Protein AF-K9YIE8-F1 (afdb_monomer_lite)

Sequence (157 aa):
MSSEPLNNILPENENSLNNYLQLIYIGLLSLNIETKLSVLPQNQTDLNFVITSVIKIVKKNDELIHRAVSLWEQIENSDDKNNYYGIVRDYLDNFNKITADSDKFTVNLGQKDIFTVALKILTDLLFYSSISGERLLRDKLELLFKENITPVEDDEI

Structure (mmCIF, N/CA/C/O backbone):
data_AF-K9YIE8-F1
#
_entry.id   AF-K9YIE8-F1
#
loop_
_atom_site.group_PDB
_atom_site.id
_atom_site.type_symbol
_atom_site.label_atom_id
_atom_site.label_alt_id
_atom_site.label_comp_id
_atom_site.label_asym_id
_atom_site.label_entity_id
_atom_site.label_seq_id
_atom_site.pdbx_PDB_ins_code
_atom_site.Cartn_x
_atom_site.Cartn_y
_atom_site.Cartn_z
_atom_site.occupancy
_atom_site.B_iso_or_equiv
_atom_site.auth_seq_id
_atom_site.auth_comp_id
_atom_site.auth_asym_id
_atom_site.auth_atom_id
_atom_site.pdbx_PDB_model_num
ATOM 1 N N . MET A 1 1 ? -0.597 31.353 -9.132 1.00 35.97 1 MET A N 1
ATOM 2 C CA . MET A 1 1 ? -1.097 30.071 -9.668 1.00 35.97 1 MET A CA 1
ATOM 3 C C . MET A 1 1 ? -1.576 29.275 -8.477 1.00 35.97 1 MET A C 1
ATOM 5 O O . MET A 1 1 ? -0.794 29.070 -7.559 1.00 35.97 1 MET A O 1
ATOM 9 N N . SER A 1 2 ? -2.878 29.007 -8.425 1.00 34.53 2 SER A N 1
ATOM 10 C CA . SER A 1 2 ? -3.533 28.354 -7.292 1.00 34.53 2 SER A CA 1
ATOM 11 C C . SER A 1 2 ? -3.159 26.875 -7.298 1.00 34.53 2 SER A C 1
ATOM 13 O O . SER A 1 2 ? -3.471 26.170 -8.251 1.00 34.53 2 SER A O 1
ATOM 15 N N . SER A 1 3 ? -2.426 26.428 -6.285 1.00 41.88 3 SER A N 1
ATOM 16 C CA . SER A 1 3 ? -2.193 25.014 -6.007 1.00 41.88 3 SER A CA 1
ATOM 17 C C . SER A 1 3 ? -3.421 24.468 -5.282 1.00 41.88 3 SER A C 1
ATOM 19 O O . SER A 1 3 ? -3.511 24.553 -4.056 1.00 41.88 3 SER A O 1
ATOM 21 N N . GLU A 1 4 ? -4.391 23.973 -6.045 1.00 35.06 4 GLU A N 1
ATOM 22 C CA . GLU A 1 4 ? -5.461 23.142 -5.496 1.00 35.06 4 GLU A CA 1
ATOM 23 C C . GLU A 1 4 ? -4.859 21.823 -4.980 1.00 35.06 4 GLU A C 1
ATOM 25 O O . GLU A 1 4 ? -3.995 21.241 -5.646 1.00 35.06 4 GLU A O 1
ATOM 30 N N . PRO A 1 5 ? -5.264 21.334 -3.796 1.00 40.09 5 PRO A N 1
ATOM 31 C CA . PRO A 1 5 ? -4.883 20.002 -3.358 1.00 40.09 5 PRO A CA 1
ATOM 32 C C . PRO A 1 5 ? -5.524 18.966 -4.289 1.00 40.09 5 PRO A C 1
ATOM 34 O O . PRO A 1 5 ? -6.690 19.095 -4.656 1.00 40.09 5 PRO A O 1
ATOM 37 N N . LEU A 1 6 ? -4.751 17.938 -4.650 1.00 39.22 6 LEU A N 1
ATOM 38 C CA . LEU A 1 6 ? -5.112 16.753 -5.446 1.00 39.22 6 LEU A CA 1
ATOM 39 C C . LEU A 1 6 ? -6.222 15.895 -4.790 1.00 39.22 6 LEU A C 1
ATOM 41 O O . LEU A 1 6 ? -6.052 14.697 -4.579 1.00 39.22 6 LEU A O 1
ATOM 45 N N . ASN A 1 7 ? -7.360 16.494 -4.442 1.00 42.88 7 ASN A N 1
ATOM 46 C CA . ASN A 1 7 ? -8.460 15.826 -3.750 1.00 42.88 7 ASN A CA 1
ATOM 47 C C . ASN A 1 7 ? -9.475 15.157 -4.686 1.00 42.88 7 ASN A C 1
ATOM 49 O O . ASN A 1 7 ? -10.272 14.364 -4.207 1.00 42.88 7 ASN A O 1
ATOM 53 N N . ASN A 1 8 ? -9.424 15.383 -6.002 1.00 43.88 8 ASN A N 1
ATOM 54 C CA . ASN A 1 8 ? -10.470 14.909 -6.918 1.00 43.88 8 ASN A CA 1
ATOM 55 C C . ASN A 1 8 ? -9.937 14.015 -8.041 1.00 43.88 8 ASN A C 1
ATOM 57 O O . ASN A 1 8 ? -9.981 14.382 -9.211 1.00 43.88 8 ASN A O 1
ATOM 61 N N . ILE A 1 9 ? -9.453 12.817 -7.707 1.00 45.78 9 ILE A N 1
ATOM 62 C CA . ILE A 1 9 ? -9.202 11.787 -8.730 1.00 45.78 9 ILE A CA 1
ATOM 63 C C . ILE A 1 9 ? -9.742 10.429 -8.284 1.00 45.78 9 ILE A C 1
ATOM 65 O O . ILE A 1 9 ? -9.029 9.448 -8.402 1.00 45.78 9 ILE A O 1
ATOM 69 N N . LEU A 1 10 ? -10.958 10.322 -7.756 1.00 42.22 10 LEU A N 1
ATOM 70 C CA . LEU A 1 10 ? -11.701 9.052 -7.668 1.00 42.22 10 LEU A CA 1
ATOM 71 C C . LEU A 1 10 ? -13.205 9.387 -7.794 1.00 42.22 10 LEU A C 1
ATOM 73 O O . LEU A 1 10 ? -13.692 10.145 -6.957 1.00 42.22 10 LEU A O 1
ATOM 77 N N . PRO A 1 11 ? -13.918 8.911 -8.835 1.00 37.22 11 PRO A N 1
ATOM 78 C CA . PRO A 1 11 ? -15.378 8.961 -8.930 1.00 37.22 11 PRO A CA 1
ATOM 79 C C . PRO A 1 11 ? -16.092 8.471 -7.659 1.00 37.22 11 PRO A C 1
ATOM 81 O O . PRO A 1 11 ? -15.592 7.609 -6.937 1.00 37.22 11 PRO A O 1
ATOM 84 N N . GLU A 1 12 ? -17.282 9.013 -7.402 1.00 43.19 12 GLU A N 1
ATOM 85 C CA . GLU A 1 12 ? -18.057 8.922 -6.146 1.00 43.19 12 GLU A CA 1
ATOM 86 C C . GLU A 1 12 ? -18.468 7.497 -5.713 1.00 43.19 12 GLU A C 1
ATOM 88 O O . GLU A 1 12 ? -18.866 7.268 -4.578 1.00 43.19 12 GLU A O 1
ATOM 93 N N . ASN A 1 13 ? -18.297 6.506 -6.581 1.00 43.97 13 ASN A N 1
ATOM 94 C CA . ASN A 1 13 ? -18.578 5.082 -6.383 1.00 43.97 13 ASN A CA 1
ATOM 95 C C . ASN A 1 13 ? -17.301 4.216 -6.237 1.00 43.97 13 ASN A C 1
ATOM 97 O O . ASN A 1 13 ? -17.379 2.995 -6.083 1.00 43.97 13 ASN A O 1
ATOM 101 N N . GLU A 1 14 ? -16.123 4.851 -6.234 1.00 53.06 14 GLU A N 1
ATOM 102 C CA . GLU A 1 14 ? -14.793 4.247 -6.046 1.00 53.06 14 GLU A CA 1
ATOM 103 C C . GLU A 1 14 ? -14.187 4.560 -4.655 1.00 53.06 14 GLU A C 1
ATOM 105 O O . GLU A 1 14 ? -13.226 3.909 -4.231 1.00 53.06 14 GLU A O 1
ATOM 110 N N . ASN A 1 15 ? -14.791 5.505 -3.920 1.00 62.09 15 ASN A N 1
ATOM 111 C CA . ASN A 1 15 ? -14.422 5.978 -2.577 1.00 62.09 15 ASN A CA 1
ATOM 112 C C . ASN A 1 15 ? -15.059 5.146 -1.447 1.00 62.09 15 ASN A C 1
ATOM 114 O O . ASN A 1 15 ? -15.519 5.689 -0.450 1.00 62.09 15 ASN A O 1
ATOM 118 N N . SER A 1 16 ? -15.093 3.816 -1.561 1.00 82.88 16 SER A N 1
ATOM 119 C CA . SER A 1 16 ? -15.447 3.004 -0.389 1.00 82.88 16 SER A CA 1
ATOM 120 C C . SER A 1 16 ? -14.202 2.713 0.442 1.00 82.88 16 SER A C 1
ATOM 122 O O . SER A 1 16 ? -13.136 2.381 -0.090 1.00 82.88 16 SER A O 1
ATOM 124 N N . LEU A 1 17 ? -14.339 2.779 1.769 1.00 87.75 17 LEU A N 1
ATOM 125 C CA . LEU A 1 17 ? -13.279 2.378 2.696 1.00 87.75 17 LEU A CA 1
ATOM 126 C C . LEU A 1 17 ? -12.736 0.981 2.363 1.00 87.75 17 LEU A C 1
ATOM 128 O O . LEU A 1 17 ? -11.530 0.755 2.404 1.00 87.75 17 LEU A O 1
ATOM 132 N N . ASN A 1 18 ? -13.636 0.060 2.006 1.00 87.12 18 ASN A N 1
ATOM 133 C CA . ASN A 1 18 ? -13.295 -1.310 1.644 1.00 87.12 18 ASN A CA 1
ATOM 134 C C . ASN A 1 18 ? -12.387 -1.351 0.407 1.00 87.12 18 ASN A C 1
ATOM 136 O O . ASN A 1 18 ? -11.304 -1.927 0.470 1.00 87.12 18 ASN A O 1
ATOM 140 N N . ASN A 1 19 ? -12.778 -0.681 -0.681 1.00 88.12 19 ASN A N 1
ATOM 141 C CA . ASN A 1 19 ? -11.979 -0.635 -1.905 1.00 88.12 19 ASN A CA 1
ATOM 142 C C . ASN A 1 19 ? -10.579 -0.068 -1.632 1.00 88.12 19 ASN A C 1
ATOM 144 O O . ASN A 1 19 ? -9.574 -0.630 -2.065 1.00 88.12 19 ASN A O 1
ATOM 148 N N . TYR A 1 20 ? -10.497 1.006 -0.842 1.00 90.38 20 TYR A N 1
ATOM 149 C CA . TYR A 1 20 ? -9.215 1.629 -0.544 1.00 90.38 20 TYR A CA 1
ATOM 150 C C . TYR A 1 20 ? -8.303 0.763 0.337 1.00 90.38 20 TYR A C 1
ATOM 152 O O . TYR A 1 20 ? -7.107 0.651 0.064 1.00 90.38 20 TYR A O 1
ATOM 160 N N . LEU A 1 21 ? -8.855 0.106 1.360 1.00 91.19 21 LEU A N 1
ATOM 161 C CA . LEU A 1 21 ? -8.097 -0.825 2.196 1.00 91.19 21 LEU A CA 1
ATOM 162 C C . LEU A 1 21 ? -7.610 -2.038 1.400 1.00 91.19 21 LEU A C 1
ATOM 164 O O . LEU A 1 21 ? -6.453 -2.427 1.547 1.00 91.19 21 LEU A O 1
ATOM 168 N N . GLN A 1 22 ? -8.448 -2.594 0.522 1.00 91.00 22 GLN A N 1
ATOM 169 C CA . GLN A 1 22 ? -8.039 -3.688 -0.358 1.00 91.00 22 GLN A CA 1
ATOM 170 C C . GLN A 1 22 ? -6.883 -3.269 -1.266 1.00 91.00 22 GLN A C 1
ATOM 172 O O . GLN A 1 22 ? -5.895 -3.989 -1.343 1.00 91.00 22 GLN A O 1
ATOM 177 N N . LEU A 1 23 ? -6.940 -2.082 -1.877 1.00 92.69 23 LEU A N 1
ATOM 178 C CA . LEU A 1 23 ? -5.840 -1.566 -2.696 1.00 92.69 23 LEU A CA 1
ATOM 179 C C . LEU A 1 23 ? -4.531 -1.424 -1.904 1.00 92.69 23 LEU A C 1
ATOM 181 O O . LEU A 1 23 ? -3.475 -1.815 -2.400 1.00 92.69 23 LEU A O 1
ATOM 185 N N . ILE A 1 24 ? -4.587 -0.935 -0.659 1.00 93.88 24 ILE A N 1
ATOM 186 C CA . ILE A 1 24 ? -3.416 -0.891 0.235 1.00 93.88 24 ILE A CA 1
ATOM 187 C C . ILE A 1 24 ? -2.873 -2.306 0.485 1.00 93.88 24 ILE A C 1
ATOM 189 O O . ILE A 1 24 ? -1.663 -2.524 0.402 1.00 93.88 24 ILE A O 1
ATOM 193 N N . TYR A 1 25 ? -3.741 -3.280 0.771 1.00 92.38 25 TYR A N 1
ATOM 194 C CA . TYR A 1 25 ? -3.325 -4.660 1.036 1.00 92.38 25 TYR A CA 1
ATOM 195 C C . TYR A 1 25 ? -2.725 -5.336 -0.187 1.00 92.38 25 TYR A C 1
ATOM 197 O O . TYR A 1 25 ? -1.682 -5.976 -0.070 1.00 92.38 25 TYR A O 1
ATOM 205 N N . ILE A 1 26 ? -3.326 -5.151 -1.358 1.00 93.44 26 ILE A N 1
ATOM 206 C CA . ILE A 1 26 ? -2.775 -5.628 -2.623 1.00 93.44 26 ILE A CA 1
ATOM 207 C C . ILE A 1 26 ? -1.410 -4.990 -2.862 1.00 93.44 26 ILE A C 1
ATOM 209 O O . ILE A 1 26 ? -0.473 -5.706 -3.199 1.00 93.44 26 ILE A O 1
ATOM 213 N N . GLY A 1 27 ? -1.253 -3.686 -2.616 1.00 95.06 27 GLY A N 1
ATOM 214 C CA . GLY A 1 27 ? 0.040 -3.009 -2.709 1.00 95.06 27 GLY A CA 1
ATOM 215 C C . GLY A 1 27 ? 1.108 -3.650 -1.818 1.00 95.06 27 GLY A C 1
ATOM 216 O O . GLY A 1 27 ? 2.198 -3.971 -2.286 1.00 95.06 27 GLY A O 1
ATOM 217 N N . LEU A 1 28 ? 0.788 -3.911 -0.550 1.00 95.38 28 LEU A N 1
ATOM 218 C CA . LEU A 1 28 ? 1.711 -4.571 0.377 1.00 95.38 28 LEU A CA 1
ATOM 219 C C . LEU A 1 28 ? 2.046 -6.004 -0.072 1.00 95.38 28 LEU A C 1
ATOM 221 O O . LEU A 1 28 ? 3.220 -6.362 -0.153 1.00 95.38 28 LEU A O 1
ATOM 225 N N . LEU A 1 29 ? 1.044 -6.803 -0.445 1.00 94.50 29 LEU A N 1
ATOM 226 C CA . LEU A 1 29 ? 1.250 -8.172 -0.929 1.00 94.50 29 LEU A CA 1
ATOM 227 C C . LEU A 1 29 ? 2.054 -8.220 -2.232 1.00 94.50 29 LEU A C 1
ATOM 229 O O . LEU A 1 29 ? 2.863 -9.125 -2.414 1.00 94.50 29 LEU A O 1
ATOM 233 N N . SER A 1 30 ? 1.884 -7.234 -3.110 1.00 95.25 30 SER A N 1
ATOM 234 C CA . SER A 1 30 ? 2.614 -7.141 -4.380 1.00 95.25 30 SER A CA 1
ATOM 235 C C . SER A 1 30 ? 4.103 -6.860 -4.176 1.00 95.25 30 SER A C 1
ATOM 237 O O . SER A 1 30 ? 4.925 -7.275 -4.991 1.00 95.25 30 SER A O 1
ATOM 239 N N . LEU A 1 31 ? 4.462 -6.228 -3.052 1.00 95.56 31 LEU A N 1
ATOM 240 C CA . LEU A 1 31 ? 5.841 -6.093 -2.566 1.00 95.56 31 LEU A CA 1
ATOM 241 C C . LEU A 1 31 ? 6.331 -7.328 -1.785 1.00 95.56 31 LEU A C 1
ATOM 243 O O . LEU A 1 31 ? 7.405 -7.284 -1.189 1.00 95.56 31 LEU A O 1
ATOM 247 N N . ASN A 1 32 ? 5.562 -8.422 -1.764 1.00 94.12 32 ASN A N 1
ATOM 248 C CA . ASN A 1 32 ? 5.783 -9.602 -0.922 1.00 94.12 32 ASN A CA 1
ATOM 249 C C . ASN A 1 32 ? 5.814 -9.288 0.587 1.00 94.12 32 ASN A C 1
ATOM 251 O O . ASN A 1 32 ? 6.469 -9.985 1.365 1.00 94.12 32 ASN A O 1
ATOM 255 N N . ILE A 1 33 ? 5.099 -8.247 1.023 1.00 93.62 33 ILE A N 1
ATOM 256 C CA . ILE A 1 33 ? 4.935 -7.915 2.439 1.00 93.62 33 ILE A CA 1
ATOM 257 C C . ILE A 1 33 ? 3.666 -8.602 2.943 1.00 93.62 33 ILE A C 1
ATOM 259 O O . ILE A 1 33 ? 2.547 -8.166 2.671 1.00 93.62 33 ILE A O 1
ATOM 263 N N . GLU A 1 34 ? 3.834 -9.681 3.704 1.00 85.38 34 GLU A N 1
ATOM 264 C CA . GLU A 1 34 ? 2.705 -10.375 4.323 1.00 85.38 34 GLU A CA 1
ATOM 265 C C . GLU A 1 34 ? 1.984 -9.478 5.335 1.00 85.38 34 GLU A C 1
ATOM 267 O O . GLU A 1 34 ? 2.597 -8.860 6.213 1.00 85.38 34 GLU A O 1
ATOM 272 N N . THR A 1 35 ? 0.654 -9.460 5.261 1.00 79.06 35 THR A N 1
ATOM 273 C CA . THR A 1 35 ? -0.186 -8.749 6.225 1.00 79.06 35 THR A CA 1
ATOM 274 C C . THR A 1 35 ? -1.241 -9.694 6.788 1.00 79.06 35 THR A C 1
ATOM 276 O O . THR A 1 35 ? -1.851 -10.475 6.065 1.00 79.06 35 THR A O 1
ATOM 279 N N . LYS A 1 36 ? -1.458 -9.644 8.107 1.00 69.06 36 LYS A N 1
ATOM 280 C CA . LYS A 1 36 ? -2.538 -10.393 8.782 1.00 69.06 36 LYS A CA 1
ATOM 281 C C . LYS A 1 36 ? -3.840 -9.589 8.866 1.00 69.06 36 LYS A C 1
ATOM 283 O O . LYS A 1 36 ? -4.737 -9.931 9.634 1.00 69.06 36 LYS A O 1
ATOM 288 N N . LEU A 1 37 ? -3.924 -8.492 8.118 1.00 62.69 37 LEU A N 1
ATOM 289 C CA . LEU A 1 37 ? -5.076 -7.603 8.103 1.00 62.69 37 LEU A CA 1
ATOM 290 C C . LEU A 1 37 ? -6.152 -8.233 7.217 1.00 62.69 37 LEU A C 1
ATOM 292 O O . LEU A 1 37 ? -6.115 -8.119 6.001 1.00 62.69 37 LEU A O 1
ATOM 296 N N . SER A 1 38 ? -7.067 -8.966 7.847 1.00 58.22 38 SER A N 1
ATOM 297 C CA . SER A 1 38 ? -8.171 -9.677 7.179 1.00 58.22 38 SER A CA 1
ATOM 298 C C . SER A 1 38 ? -9.547 -9.130 7.558 1.00 58.22 38 SER A C 1
ATOM 300 O O . SER A 1 38 ? -10.560 -9.603 7.053 1.00 58.22 38 SER A O 1
ATOM 302 N N . VAL A 1 39 ? -9.597 -8.140 8.453 1.00 62.59 39 VAL A N 1
ATOM 303 C CA . VAL A 1 39 ? -10.846 -7.655 9.041 1.00 62.59 39 VAL A CA 1
ATOM 304 C C . VAL A 1 39 ? -11.123 -6.246 8.544 1.00 62.59 39 VAL A C 1
ATOM 306 O O . VAL A 1 39 ? -10.344 -5.326 8.796 1.00 62.59 39 VAL A O 1
ATOM 309 N N . LEU A 1 40 ? -12.249 -6.086 7.848 1.00 75.62 40 LEU A N 1
ATOM 310 C CA . LEU A 1 40 ? -12.786 -4.770 7.531 1.00 75.62 40 LEU A CA 1
ATOM 311 C C . LEU A 1 40 ? -13.257 -4.102 8.821 1.00 75.62 40 LEU A C 1
ATOM 313 O O . LEU A 1 40 ? -14.018 -4.728 9.567 1.00 75.62 40 LEU A O 1
ATOM 317 N N . PRO A 1 41 ? -12.836 -2.858 9.090 1.00 86.12 41 PRO A N 1
ATOM 318 C CA . PRO A 1 41 ? -13.173 -2.205 10.339 1.00 86.12 41 PRO A CA 1
ATOM 319 C C . PRO A 1 41 ? -14.683 -1.982 10.434 1.00 86.12 41 PRO A C 1
ATOM 321 O O . PRO A 1 41 ? -15.271 -1.362 9.552 1.00 86.12 41 PRO A O 1
ATOM 324 N N . GLN A 1 42 ? -15.305 -2.494 11.499 1.00 84.69 42 GLN A N 1
ATOM 325 C CA . GLN A 1 42 ? -16.746 -2.344 11.755 1.00 84.69 42 GLN A CA 1
ATOM 326 C C . GLN A 1 42 ? -17.037 -1.222 12.755 1.00 84.69 42 GLN A C 1
ATOM 328 O O . GLN A 1 42 ? -18.152 -0.724 12.856 1.00 84.69 42 GLN A O 1
ATOM 333 N N . ASN A 1 43 ? -16.030 -0.835 13.532 1.00 88.38 43 ASN A N 1
ATOM 334 C CA . ASN A 1 43 ? -16.113 0.204 14.546 1.00 88.38 43 ASN A CA 1
ATOM 335 C C . ASN A 1 43 ? -14.808 1.026 14.568 1.00 88.38 43 ASN A C 1
ATOM 337 O O . ASN A 1 43 ? -13.798 0.655 13.963 1.00 88.38 43 ASN A O 1
ATOM 341 N N . GLN A 1 44 ? -14.814 2.142 15.301 1.00 89.19 44 GLN A N 1
ATOM 342 C CA . GLN A 1 44 ? -13.659 3.042 15.393 1.00 89.19 44 GLN A CA 1
ATOM 343 C C . GLN A 1 44 ? -12.404 2.363 15.978 1.00 89.19 44 GLN A C 1
ATOM 345 O O . GLN A 1 44 ? -11.279 2.734 15.636 1.00 89.19 44 GLN A O 1
ATOM 350 N N . THR A 1 45 ? -12.567 1.374 16.861 1.00 91.31 45 THR A N 1
ATOM 351 C CA . THR A 1 45 ? -11.446 0.622 17.445 1.00 91.31 45 THR A CA 1
ATOM 352 C C . THR A 1 45 ? -10.763 -0.232 16.384 1.00 91.31 45 THR A C 1
ATOM 354 O O . THR A 1 45 ? -9.537 -0.187 16.268 1.00 91.31 45 THR A O 1
ATOM 357 N N . ASP A 1 46 ? -11.543 -0.938 15.563 1.00 90.31 46 ASP A N 1
ATOM 358 C CA . ASP A 1 46 ? -11.020 -1.726 14.446 1.00 90.31 46 ASP A CA 1
ATOM 359 C C . ASP A 1 46 ? -10.304 -0.822 13.437 1.00 90.31 46 ASP A C 1
ATOM 361 O O . ASP A 1 46 ? -9.197 -1.133 12.999 1.00 90.31 46 ASP A O 1
ATOM 365 N N . LEU A 1 47 ? -10.894 0.335 13.115 1.00 91.81 47 LEU A N 1
ATOM 366 C CA . LEU A 1 47 ? -10.292 1.311 12.207 1.00 91.81 47 LEU A CA 1
ATOM 367 C C . LEU A 1 47 ? -8.924 1.777 12.720 1.00 91.81 47 LEU A C 1
ATOM 369 O O . LEU A 1 47 ? -7.932 1.751 11.992 1.00 91.81 47 LEU A O 1
ATOM 373 N N . ASN A 1 48 ? -8.849 2.151 13.998 1.00 93.06 48 ASN A N 1
ATOM 374 C CA . ASN A 1 48 ? -7.601 2.561 14.635 1.00 93.06 48 ASN A CA 1
ATOM 375 C C . ASN A 1 48 ? -6.552 1.443 14.642 1.00 93.06 48 ASN A C 1
ATOM 377 O O . ASN A 1 48 ? -5.359 1.715 14.451 1.00 93.06 48 ASN A O 1
ATOM 381 N N . PHE A 1 49 ? -6.978 0.194 14.841 1.00 92.44 49 PHE A N 1
ATOM 382 C CA . PHE A 1 49 ? -6.103 -0.969 14.751 1.00 92.44 49 PHE A CA 1
ATOM 383 C C . PHE A 1 49 ? -5.560 -1.157 13.330 1.00 92.44 49 PHE A C 1
ATOM 385 O O . PHE A 1 49 ? -4.353 -1.355 13.169 1.00 92.44 49 PHE A O 1
ATOM 392 N N . VAL A 1 50 ? -6.412 -1.037 12.306 1.00 92.50 50 VAL A N 1
ATOM 393 C CA . VAL A 1 50 ? -6.016 -1.122 10.893 1.00 92.50 50 VAL A CA 1
ATOM 394 C C . VAL A 1 50 ? -5.014 -0.023 10.549 1.00 92.50 50 VAL A C 1
ATOM 396 O O . VAL A 1 50 ? -3.922 -0.345 10.084 1.00 92.50 50 VAL A O 1
ATOM 399 N N . ILE A 1 51 ? -5.320 1.243 10.858 1.00 93.50 51 ILE A N 1
ATOM 400 C CA . ILE A 1 51 ? -4.423 2.390 10.626 1.00 93.50 51 ILE A CA 1
ATOM 401 C C . ILE A 1 51 ? -3.056 2.130 11.265 1.00 93.50 51 ILE A C 1
ATOM 403 O O . ILE A 1 51 ? -2.020 2.202 10.606 1.00 93.50 51 ILE A O 1
ATOM 407 N N . THR A 1 52 ? -3.046 1.770 12.550 1.00 93.88 52 THR A N 1
ATOM 408 C CA . THR A 1 52 ? -1.802 1.543 13.296 1.00 93.88 52 THR A CA 1
ATOM 409 C C . THR A 1 52 ? -1.004 0.373 12.725 1.00 93.88 52 THR A C 1
ATOM 411 O O . THR A 1 52 ? 0.225 0.421 12.680 1.00 93.88 52 THR A O 1
ATOM 414 N N . SER A 1 53 ? -1.686 -0.686 12.293 1.00 93.62 53 SER A N 1
ATOM 415 C CA . SER A 1 53 ? -1.051 -1.863 11.704 1.00 93.62 53 SER A CA 1
ATOM 416 C C . SER A 1 53 ? -0.441 -1.548 10.342 1.00 93.62 53 SER A C 1
ATOM 418 O O . SER A 1 53 ? 0.717 -1.894 10.121 1.00 93.62 53 SER A O 1
ATOM 420 N N . VAL A 1 54 ? -1.167 -0.841 9.468 1.00 93.94 54 VAL A N 1
ATOM 421 C CA . VAL A 1 54 ? -0.652 -0.394 8.164 1.00 93.94 54 VAL A CA 1
ATOM 422 C C . VAL A 1 54 ? 0.587 0.476 8.358 1.00 93.94 54 VAL A C 1
ATOM 424 O O . VAL A 1 54 ? 1.629 0.166 7.790 1.00 93.94 54 VAL A O 1
ATOM 427 N N . ILE A 1 55 ? 0.526 1.486 9.234 1.00 94.81 55 ILE A N 1
ATOM 428 C CA . ILE A 1 55 ? 1.669 2.366 9.530 1.00 94.81 55 ILE A CA 1
ATOM 429 C C . ILE A 1 55 ? 2.883 1.562 10.006 1.00 94.81 55 ILE A C 1
ATOM 431 O O . ILE A 1 55 ? 3.995 1.756 9.519 1.00 94.81 55 ILE A O 1
ATOM 435 N N . LYS A 1 56 ? 2.688 0.633 10.952 1.00 94.81 56 LYS A N 1
ATOM 436 C CA . LYS A 1 56 ? 3.777 -0.211 11.470 1.00 94.81 56 LYS A CA 1
ATOM 437 C C . LYS A 1 56 ? 4.400 -1.078 10.379 1.00 94.81 56 LYS A C 1
ATOM 439 O O . LYS A 1 56 ? 5.619 -1.218 10.347 1.00 94.81 56 LYS A O 1
ATOM 444 N N . ILE A 1 57 ? 3.576 -1.672 9.517 1.00 95.50 57 ILE A N 1
ATOM 445 C CA . ILE A 1 57 ? 4.035 -2.526 8.417 1.00 95.50 57 ILE A CA 1
ATOM 446 C C . ILE A 1 57 ? 4.822 -1.699 7.406 1.00 95.50 57 ILE A C 1
ATOM 448 O O . ILE A 1 57 ? 5.932 -2.086 7.053 1.00 95.50 57 ILE A O 1
ATOM 452 N N . VAL A 1 58 ? 4.283 -0.558 6.985 1.00 95.25 58 VAL A N 1
ATOM 453 C CA . VAL A 1 58 ? 4.937 0.343 6.034 1.00 95.25 58 VAL A CA 1
ATOM 454 C C . VAL A 1 58 ? 6.288 0.803 6.578 1.00 95.25 58 VAL A C 1
ATOM 456 O O . VAL A 1 58 ? 7.302 0.576 5.931 1.00 95.25 58 VAL A O 1
ATOM 459 N N . LYS A 1 59 ? 6.342 1.318 7.813 1.00 95.50 59 LYS A N 1
ATOM 460 C CA . LYS A 1 59 ? 7.601 1.748 8.448 1.00 95.50 59 LYS A CA 1
ATOM 461 C C . LYS A 1 59 ? 8.629 0.630 8.583 1.00 95.50 59 LYS A C 1
ATOM 463 O O . LYS A 1 59 ? 9.819 0.865 8.420 1.00 95.50 59 LYS A O 1
ATOM 468 N N . LYS A 1 60 ? 8.190 -0.596 8.886 1.00 96.12 60 LYS A N 1
ATOM 469 C CA . LYS A 1 60 ? 9.090 -1.756 8.973 1.00 96.12 60 LYS A CA 1
ATOM 470 C C . LYS A 1 60 ? 9.736 -2.088 7.620 1.00 96.12 60 LYS A C 1
ATOM 472 O O . LYS A 1 60 ? 10.827 -2.646 7.603 1.00 96.12 60 LYS A O 1
ATOM 477 N N . ASN A 1 61 ? 9.062 -1.772 6.516 1.00 96.06 61 ASN A N 1
ATOM 478 C CA . ASN A 1 61 ? 9.498 -2.082 5.155 1.00 96.06 61 ASN A CA 1
ATOM 479 C C . ASN A 1 61 ? 9.859 -0.816 4.356 1.00 96.06 61 ASN A C 1
ATOM 481 O O . ASN A 1 61 ? 9.861 -0.850 3.127 1.00 96.06 61 ASN A O 1
ATOM 485 N N . ASP A 1 62 ? 10.165 0.288 5.041 1.00 94.88 62 ASP A N 1
ATOM 486 C CA . ASP A 1 62 ? 10.377 1.606 4.437 1.00 94.88 62 ASP A CA 1
ATOM 487 C C . ASP A 1 62 ? 11.470 1.588 3.359 1.00 94.88 62 ASP A C 1
ATOM 489 O O . ASP A 1 62 ? 11.242 2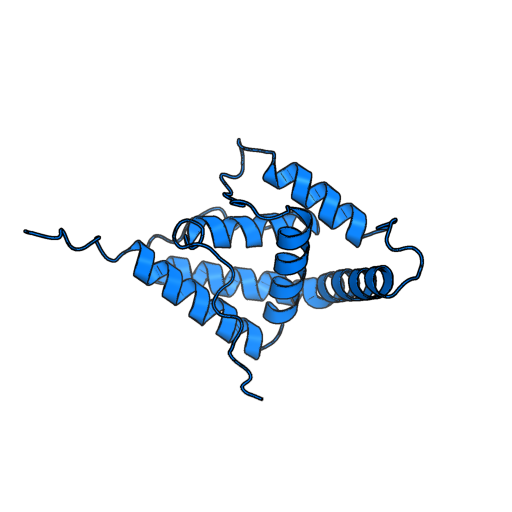.023 2.235 1.00 94.88 62 ASP A O 1
ATOM 493 N N . GLU A 1 63 ? 12.617 0.961 3.640 1.00 95.44 63 GLU A N 1
ATOM 494 C CA . GLU A 1 63 ? 13.721 0.830 2.676 1.00 95.44 63 GLU A CA 1
ATOM 495 C C . GLU A 1 63 ? 13.309 0.099 1.388 1.00 95.44 63 GLU A C 1
ATOM 497 O O . GLU A 1 63 ? 13.727 0.475 0.290 1.00 95.44 63 GLU A O 1
ATOM 502 N N . LEU A 1 64 ? 12.476 -0.944 1.505 1.00 95.44 64 LEU A N 1
ATOM 503 C CA . LEU A 1 64 ? 11.978 -1.708 0.360 1.00 95.44 64 LEU A CA 1
ATOM 504 C C . LEU A 1 64 ? 11.053 -0.847 -0.506 1.00 95.44 64 LEU A C 1
ATOM 506 O O . LEU A 1 64 ? 11.184 -0.840 -1.730 1.00 95.44 64 LEU A O 1
ATOM 510 N N . ILE A 1 65 ? 10.147 -0.112 0.141 1.00 95.69 65 ILE A N 1
ATOM 511 C CA . ILE A 1 65 ? 9.183 0.775 -0.514 1.00 95.69 65 ILE A CA 1
ATOM 512 C C . ILE A 1 65 ? 9.917 1.940 -1.192 1.00 95.69 65 ILE A C 1
ATOM 514 O O . ILE A 1 65 ? 9.692 2.192 -2.376 1.00 95.69 65 ILE A O 1
ATOM 518 N N . HIS A 1 66 ? 10.864 2.583 -0.500 1.00 94.56 66 HIS A N 1
ATOM 519 C CA . HIS A 1 66 ? 11.736 3.615 -1.067 1.00 94.56 66 HIS A CA 1
ATOM 520 C C . HIS A 1 66 ? 12.485 3.107 -2.297 1.00 94.56 66 HIS A C 1
ATOM 522 O O . HIS A 1 66 ? 12.474 3.757 -3.339 1.00 94.56 66 HIS A O 1
ATOM 528 N N . ARG A 1 67 ? 13.102 1.923 -2.210 1.00 93.19 67 ARG A N 1
ATOM 529 C CA . ARG A 1 67 ? 13.830 1.334 -3.337 1.00 93.19 67 ARG A CA 1
ATOM 530 C C . ARG A 1 67 ? 12.921 1.087 -4.540 1.00 93.19 67 ARG A C 1
ATOM 532 O O . ARG A 1 67 ? 13.345 1.338 -5.667 1.00 93.19 67 ARG A O 1
ATOM 539 N N . ALA A 1 68 ? 11.707 0.590 -4.315 1.00 93.38 68 ALA A N 1
ATOM 540 C CA . ALA A 1 68 ? 10.738 0.368 -5.382 1.00 93.38 68 ALA A CA 1
ATOM 541 C C . ALA A 1 68 ? 10.328 1.690 -6.055 1.00 93.38 68 ALA A C 1
ATOM 543 O O . ALA A 1 68 ? 10.376 1.777 -7.279 1.00 93.38 68 ALA A O 1
ATOM 544 N N . VAL A 1 69 ? 10.021 2.737 -5.279 1.00 93.25 69 VAL A N 1
ATOM 545 C CA . VAL A 1 69 ? 9.676 4.057 -5.836 1.00 93.25 69 VAL A CA 1
ATOM 546 C C . VAL A 1 69 ? 10.851 4.678 -6.588 1.00 93.25 69 VAL A C 1
ATOM 548 O O . VAL A 1 69 ? 10.677 5.098 -7.726 1.00 93.25 69 VAL A O 1
ATOM 551 N N . SER A 1 70 ? 12.060 4.677 -6.021 1.00 91.31 70 SER A N 1
ATOM 552 C CA . SER A 1 70 ? 13.232 5.252 -6.694 1.00 91.31 70 SER A CA 1
ATOM 553 C C . SER A 1 70 ? 13.565 4.542 -8.008 1.00 91.31 70 SER A C 1
ATOM 555 O O . SER A 1 70 ? 13.976 5.189 -8.967 1.00 91.31 70 SER A O 1
ATOM 557 N N . LEU A 1 71 ? 13.390 3.218 -8.081 1.00 90.12 71 LEU A N 1
ATOM 558 C CA . LEU A 1 71 ? 13.573 2.480 -9.333 1.00 90.12 71 LEU A CA 1
ATOM 559 C C . LEU A 1 71 ? 12.492 2.824 -10.358 1.00 90.12 71 LEU A C 1
ATOM 561 O O . LEU A 1 71 ? 12.797 2.944 -11.540 1.00 90.12 71 LEU A O 1
ATOM 565 N N . TRP A 1 72 ? 11.251 3.017 -9.917 1.00 90.31 72 TRP A N 1
ATOM 566 C CA . TRP A 1 72 ? 10.179 3.457 -10.802 1.00 90.31 72 TRP A CA 1
ATOM 567 C C . TRP A 1 72 ? 10.460 4.856 -11.368 1.00 90.31 72 TRP A C 1
ATOM 569 O O . TRP A 1 72 ? 10.412 5.037 -12.583 1.00 90.31 72 TRP A O 1
ATOM 579 N N . GLU A 1 73 ? 10.854 5.810 -10.523 1.00 87.44 73 GLU A N 1
ATOM 580 C CA . GLU A 1 73 ? 11.237 7.160 -10.953 1.00 87.44 73 GLU A CA 1
ATOM 581 C C . GLU A 1 73 ? 12.413 7.139 -11.940 1.00 87.44 73 GLU A C 1
ATOM 583 O O . GLU A 1 73 ? 12.450 7.928 -12.883 1.00 87.44 73 GLU A O 1
ATOM 588 N N . GLN A 1 74 ? 13.376 6.231 -11.760 1.00 85.25 74 GLN A N 1
ATOM 589 C CA . GLN A 1 74 ? 14.475 6.050 -12.711 1.00 85.25 74 GLN A CA 1
ATOM 590 C C . GLN A 1 74 ? 13.983 5.548 -14.072 1.00 85.25 74 GLN A C 1
ATOM 592 O O . GLN A 1 74 ? 14.434 6.059 -15.094 1.00 85.25 74 GLN A O 1
ATOM 597 N N . ILE A 1 75 ? 13.058 4.584 -14.095 1.00 83.19 75 ILE A N 1
ATOM 598 C CA . ILE A 1 75 ? 12.485 4.032 -15.332 1.00 83.19 75 ILE A CA 1
ATOM 599 C C . ILE A 1 75 ? 11.678 5.106 -16.078 1.00 83.19 75 ILE A C 1
ATOM 601 O O . ILE A 1 75 ? 11.887 5.293 -17.276 1.00 83.19 75 ILE A O 1
ATOM 605 N N . GLU A 1 76 ? 10.836 5.869 -15.374 1.00 81.56 76 GLU A N 1
ATOM 606 C CA . GLU A 1 76 ? 10.030 6.968 -15.943 1.00 81.56 76 GLU A CA 1
ATOM 607 C C . GLU A 1 76 ? 10.879 8.070 -16.596 1.00 81.56 76 GLU A C 1
ATOM 609 O O . GLU A 1 76 ? 10.496 8.648 -17.622 1.00 81.56 76 GLU A O 1
ATOM 614 N N . ASN A 1 77 ? 12.040 8.354 -16.000 1.00 82.62 77 ASN A N 1
ATOM 615 C CA . ASN A 1 77 ? 12.990 9.358 -16.476 1.00 82.62 77 ASN A CA 1
ATOM 616 C C . ASN A 1 77 ? 14.021 8.803 -17.473 1.00 82.62 77 ASN A C 1
ATOM 618 O O . ASN A 1 77 ? 14.855 9.565 -17.962 1.00 82.62 77 ASN A O 1
ATOM 622 N N . SER A 1 78 ? 13.989 7.502 -17.770 1.00 78.19 78 SER A N 1
ATOM 623 C CA . SER A 1 78 ? 14.875 6.885 -18.757 1.00 78.19 78 SER A CA 1
ATOM 624 C C . SER A 1 78 ? 14.317 7.011 -20.178 1.00 78.19 78 SER A C 1
ATOM 626 O O . SER A 1 78 ? 13.108 7.127 -20.386 1.00 78.19 78 SER A O 1
ATOM 628 N N . ASP A 1 79 ? 15.203 6.947 -21.173 1.00 72.56 79 ASP A N 1
ATOM 629 C CA . ASP A 1 79 ? 14.812 6.921 -22.588 1.00 72.56 79 ASP A CA 1
ATOM 630 C C . ASP A 1 79 ? 14.155 5.582 -22.997 1.00 72.56 79 ASP A C 1
ATOM 632 O O . ASP A 1 79 ? 13.484 5.518 -24.027 1.00 72.56 79 ASP A O 1
ATOM 636 N N . ASP A 1 80 ? 14.297 4.523 -22.185 1.00 67.25 80 ASP A N 1
ATOM 637 C CA . ASP A 1 80 ? 13.671 3.206 -22.387 1.00 67.25 80 ASP A CA 1
ATOM 638 C C . ASP A 1 80 ? 12.488 2.995 -21.429 1.00 67.25 80 ASP A C 1
ATOM 640 O O . ASP A 1 80 ? 12.483 2.133 -20.548 1.00 67.25 80 ASP A O 1
ATOM 644 N N . LYS A 1 81 ? 11.442 3.801 -21.626 1.00 62.88 81 LYS A N 1
ATOM 645 C CA . LYS A 1 81 ? 10.201 3.767 -20.829 1.00 62.88 81 LYS A CA 1
ATOM 646 C C . LYS A 1 81 ? 9.395 2.474 -20.976 1.00 62.88 81 LYS A C 1
ATOM 648 O O . LYS A 1 81 ? 8.416 2.278 -20.265 1.00 62.88 81 LYS A O 1
ATOM 653 N N . ASN A 1 82 ? 9.774 1.603 -21.911 1.00 61.53 82 ASN A N 1
ATOM 654 C CA . ASN A 1 82 ? 9.002 0.414 -22.260 1.00 61.53 82 ASN A CA 1
ATOM 655 C C . ASN A 1 82 ? 9.369 -0.817 -21.422 1.00 61.53 82 ASN A C 1
ATOM 657 O O . ASN A 1 82 ? 8.723 -1.853 -21.571 1.00 61.53 82 ASN A O 1
ATOM 661 N N . ASN A 1 83 ? 10.369 -0.723 -20.540 1.00 62.84 83 ASN A N 1
ATOM 662 C CA . ASN A 1 83 ? 10.847 -1.864 -19.768 1.00 62.84 83 ASN A CA 1
ATOM 663 C C . ASN A 1 83 ? 10.897 -1.569 -18.265 1.00 62.84 83 ASN A C 1
ATOM 665 O O . ASN A 1 83 ? 11.910 -1.124 -17.728 1.00 62.84 83 ASN A O 1
ATOM 669 N N . TYR A 1 84 ? 9.826 -1.930 -17.551 1.00 70.38 84 TYR A N 1
ATOM 670 C CA . TYR A 1 84 ? 9.934 -2.142 -16.109 1.00 70.38 84 TYR A CA 1
ATOM 671 C C . TYR A 1 84 ? 10.850 -3.346 -15.836 1.00 70.38 84 TYR A C 1
ATOM 673 O O . TYR A 1 84 ? 10.753 -4.380 -16.503 1.00 70.38 84 TYR A O 1
ATOM 681 N N . TYR A 1 85 ? 11.729 -3.247 -14.837 1.00 78.00 85 TYR A N 1
ATOM 682 C CA . TYR A 1 85 ? 12.620 -4.339 -14.435 1.00 78.00 85 TYR A CA 1
ATOM 683 C C . TYR A 1 85 ? 12.727 -4.474 -12.912 1.00 78.00 85 TYR A C 1
ATOM 685 O O . TYR A 1 85 ? 12.392 -3.564 -12.151 1.00 78.00 85 TYR A O 1
ATOM 693 N N . GLY A 1 86 ? 13.211 -5.638 -12.468 1.00 86.62 86 GLY A N 1
ATOM 694 C CA . GLY A 1 86 ? 13.444 -5.941 -11.056 1.00 86.62 86 GLY A CA 1
ATOM 695 C C . GLY A 1 86 ? 12.190 -5.768 -10.196 1.00 86.62 86 GLY A C 1
ATOM 696 O O . GLY A 1 86 ? 11.088 -6.105 -10.616 1.00 86.62 86 GLY A O 1
ATOM 697 N N . ILE A 1 87 ? 12.364 -5.185 -9.006 1.00 89.88 87 ILE A N 1
ATOM 698 C CA . ILE A 1 87 ? 11.299 -5.064 -8.000 1.00 89.88 87 ILE A CA 1
ATOM 699 C C . ILE A 1 87 ? 10.062 -4.302 -8.493 1.00 89.88 87 ILE A C 1
ATOM 701 O O . ILE A 1 87 ? 8.959 -4.610 -8.058 1.00 89.88 87 ILE A O 1
ATOM 705 N N . VAL A 1 88 ? 10.219 -3.329 -9.397 1.00 90.81 88 VAL A N 1
ATOM 706 C CA . VAL A 1 88 ? 9.083 -2.557 -9.927 1.00 90.81 88 VAL A CA 1
ATOM 707 C C . VAL A 1 88 ? 8.255 -3.421 -10.864 1.00 90.81 88 VAL A C 1
ATOM 709 O O . VAL A 1 88 ? 7.035 -3.434 -10.762 1.00 90.81 88 VAL A O 1
ATOM 712 N N . ARG A 1 89 ? 8.908 -4.196 -11.737 1.00 90.31 89 ARG A N 1
ATOM 713 C CA . ARG A 1 89 ? 8.207 -5.153 -12.596 1.00 90.31 89 ARG A CA 1
ATOM 714 C C . ARG A 1 89 ? 7.491 -6.211 -11.767 1.00 90.31 89 ARG A C 1
ATOM 716 O O . ARG A 1 89 ? 6.305 -6.421 -11.976 1.00 90.31 89 ARG A O 1
ATOM 723 N N . ASP A 1 90 ? 8.190 -6.813 -10.806 1.00 93.25 90 ASP A N 1
ATOM 724 C CA . ASP A 1 90 ? 7.607 -7.838 -9.936 1.00 93.25 90 ASP A CA 1
ATOM 725 C C . ASP A 1 90 ? 6.402 -7.282 -9.165 1.00 93.25 90 ASP A C 1
ATOM 727 O O . ASP A 1 90 ? 5.369 -7.941 -9.063 1.00 93.25 90 ASP A O 1
ATOM 731 N N . TYR A 1 91 ? 6.508 -6.045 -8.671 1.00 95.38 91 TYR A N 1
ATOM 732 C CA . TYR A 1 91 ? 5.410 -5.341 -8.021 1.00 95.38 91 TYR A CA 1
ATOM 733 C C . TYR A 1 91 ? 4.204 -5.179 -8.950 1.00 95.38 91 TYR A C 1
ATOM 735 O O . TYR A 1 91 ? 3.103 -5.563 -8.571 1.00 95.38 91 TYR A O 1
ATOM 743 N N . LEU A 1 92 ? 4.392 -4.646 -10.160 1.00 93.44 92 LEU A N 1
ATOM 744 C CA . LEU A 1 92 ? 3.295 -4.406 -11.102 1.00 93.44 92 LEU A CA 1
ATOM 745 C C . LEU A 1 92 ? 2.652 -5.715 -11.586 1.00 93.44 92 LEU A C 1
ATOM 747 O O . LEU A 1 92 ? 1.425 -5.816 -11.627 1.00 93.44 92 LEU A O 1
ATOM 751 N N . ASP A 1 93 ? 3.464 -6.731 -11.891 1.00 93.00 93 ASP A N 1
ATOM 752 C CA . ASP A 1 93 ? 2.996 -8.053 -12.314 1.00 93.00 93 ASP A CA 1
ATOM 753 C C . ASP A 1 93 ? 2.177 -8.721 -11.195 1.00 93.00 93 ASP A C 1
ATOM 755 O O . ASP A 1 93 ? 1.080 -9.238 -11.440 1.00 93.00 93 ASP A O 1
ATOM 759 N N . ASN A 1 94 ? 2.658 -8.658 -9.946 1.00 94.75 94 ASN A N 1
ATOM 760 C CA . ASN A 1 94 ? 1.925 -9.174 -8.791 1.00 94.75 94 ASN A CA 1
ATOM 761 C C . ASN A 1 94 ? 0.654 -8.370 -8.511 1.00 94.75 94 ASN A C 1
ATOM 763 O O . ASN A 1 94 ? -0.383 -8.970 -8.238 1.00 94.75 94 ASN A O 1
ATOM 767 N N . PHE A 1 95 ? 0.702 -7.043 -8.622 1.00 94.81 95 PHE A N 1
ATOM 768 C CA . PHE A 1 95 ? -0.453 -6.177 -8.394 1.00 94.81 95 PHE A CA 1
ATOM 769 C C . PHE A 1 95 ? -1.571 -6.497 -9.379 1.00 94.81 95 PHE A C 1
ATOM 771 O O . PHE A 1 95 ? -2.715 -6.706 -8.970 1.00 94.81 95 PHE A O 1
ATOM 778 N N . ASN A 1 96 ? -1.235 -6.620 -10.665 1.00 93.06 96 ASN A N 1
ATOM 779 C CA . ASN A 1 96 ? -2.179 -7.017 -11.703 1.00 93.06 96 ASN A CA 1
ATOM 780 C C . ASN A 1 96 ? -2.764 -8.408 -11.423 1.00 93.06 96 ASN A C 1
ATOM 782 O O . ASN A 1 96 ? -3.981 -8.585 -11.394 1.00 93.06 96 ASN A O 1
ATOM 786 N N . LYS A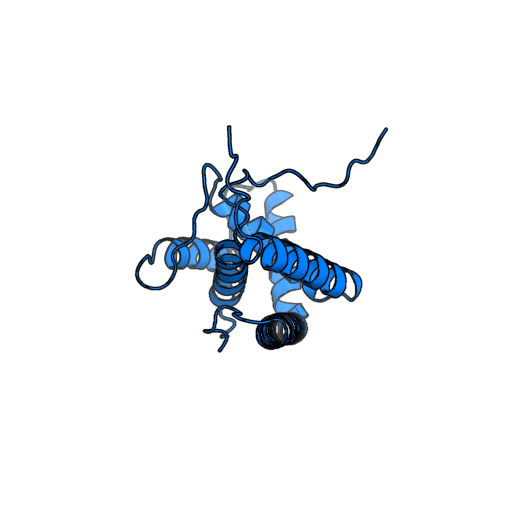 1 97 ? -1.901 -9.387 -11.130 1.00 93.38 97 LYS A N 1
ATOM 787 C CA . LYS A 1 97 ? -2.320 -10.761 -10.837 1.00 93.38 97 LYS A CA 1
ATOM 788 C C . LYS A 1 97 ? -3.254 -10.851 -9.628 1.00 93.38 97 LYS A C 1
ATOM 790 O O . LYS A 1 97 ? -4.245 -11.568 -9.691 1.00 93.38 97 LYS A O 1
ATOM 795 N N . ILE A 1 98 ? -2.927 -10.174 -8.529 1.00 92.44 98 ILE A N 1
ATOM 796 C CA . ILE A 1 98 ? -3.709 -10.222 -7.288 1.00 92.44 98 ILE A CA 1
ATOM 797 C C . ILE A 1 98 ? -5.032 -9.471 -7.462 1.00 92.44 98 ILE A C 1
ATOM 799 O O . ILE A 1 98 ? -6.056 -9.936 -6.977 1.00 92.44 98 ILE A O 1
ATOM 803 N N . THR A 1 99 ? -5.034 -8.346 -8.178 1.00 90.12 99 THR A N 1
ATOM 804 C CA . THR A 1 99 ? -6.268 -7.587 -8.438 1.00 90.12 99 THR A CA 1
ATOM 805 C C . THR A 1 99 ? -7.233 -8.354 -9.343 1.00 90.12 99 THR A C 1
ATOM 807 O O . THR A 1 99 ? -8.444 -8.236 -9.184 1.00 90.12 99 THR A O 1
ATOM 810 N N . ALA A 1 100 ? -6.715 -9.172 -10.264 1.00 88.00 100 ALA A N 1
ATOM 811 C CA . ALA A 1 100 ? -7.523 -10.059 -11.099 1.00 88.00 100 ALA A CA 1
ATOM 812 C C . ALA A 1 100 ? -8.073 -11.296 -10.349 1.00 88.00 100 ALA A C 1
ATOM 814 O O . ALA A 1 100 ? -8.943 -11.987 -10.879 1.00 88.00 100 ALA A O 1
ATOM 815 N N . ASP A 1 101 ? -7.581 -11.594 -9.141 1.00 87.19 101 ASP A N 1
ATOM 816 C CA . ASP A 1 101 ? -8.024 -12.722 -8.312 1.00 87.19 101 ASP A CA 1
ATOM 817 C C . ASP A 1 101 ? -9.283 -12.341 -7.510 1.00 87.19 101 ASP A C 1
ATOM 819 O O . ASP A 1 101 ? -9.222 -11.958 -6.335 1.00 87.19 101 ASP A O 1
ATOM 823 N N . SER A 1 102 ? -10.441 -12.448 -8.172 1.00 76.00 102 SER A N 1
ATOM 824 C CA . SER A 1 102 ? -11.748 -12.084 -7.608 1.00 76.00 102 SER A CA 1
ATOM 825 C C . SER A 1 102 ? -12.165 -12.921 -6.397 1.00 76.00 102 SER A C 1
ATOM 827 O O . SER A 1 102 ? -13.054 -12.514 -5.652 1.00 76.00 102 SER A O 1
ATOM 829 N N . ASP A 1 103 ? -11.534 -14.081 -6.189 1.00 79.94 103 ASP A N 1
ATOM 830 C CA . ASP A 1 103 ? -11.808 -14.942 -5.037 1.00 79.94 103 ASP A CA 1
ATOM 831 C C . ASP A 1 103 ? -11.189 -14.377 -3.748 1.00 79.94 103 ASP A C 1
ATOM 833 O O . ASP A 1 103 ? -11.628 -14.713 -2.646 1.00 79.94 103 ASP A O 1
ATOM 837 N N . LYS A 1 104 ? -10.171 -13.511 -3.865 1.00 75.38 104 LYS A N 1
ATOM 838 C CA . LYS A 1 104 ? -9.487 -12.886 -2.722 1.00 75.38 104 LYS A CA 1
ATOM 839 C C . LYS A 1 104 ? -9.830 -11.418 -2.532 1.00 75.38 104 LYS A C 1
ATOM 841 O O . LYS A 1 104 ? -9.876 -10.960 -1.391 1.00 75.38 104 LYS A O 1
ATOM 846 N N . PHE A 1 105 ? -10.030 -10.684 -3.622 1.00 81.12 105 PHE A N 1
ATOM 847 C CA . PHE A 1 105 ? -10.247 -9.244 -3.585 1.00 81.12 105 PHE A CA 1
ATOM 848 C C . PHE A 1 105 ? -11.373 -8.833 -4.531 1.00 81.12 105 PHE A C 1
ATOM 850 O O . PHE A 1 105 ? -11.462 -9.283 -5.666 1.00 81.12 105 PHE A O 1
ATOM 857 N N . THR A 1 106 ? -12.221 -7.923 -4.066 1.00 81.44 106 THR A N 1
ATOM 858 C CA . THR A 1 106 ? -13.325 -7.332 -4.827 1.00 81.44 106 THR A CA 1
ATOM 859 C C . THR A 1 106 ? -13.025 -5.855 -5.065 1.00 81.44 106 THR A C 1
ATOM 861 O O . THR A 1 106 ? -13.745 -4.974 -4.587 1.00 81.44 106 THR A O 1
ATOM 864 N N . VAL A 1 107 ? -11.907 -5.580 -5.734 1.00 82.06 107 VAL A N 1
ATOM 865 C CA . VAL A 1 107 ? -11.477 -4.210 -6.024 1.00 82.06 107 VAL A CA 1
ATOM 866 C C . VAL A 1 107 ? -12.216 -3.682 -7.242 1.00 82.06 107 VAL A C 1
ATOM 868 O O . VAL A 1 107 ? -12.282 -4.333 -8.282 1.00 82.06 107 VAL A O 1
ATOM 871 N N . ASN A 1 108 ? -12.724 -2.461 -7.124 1.00 82.62 108 ASN A N 1
ATOM 872 C CA . ASN A 1 108 ? -13.233 -1.695 -8.246 1.00 82.62 108 ASN A CA 1
ATOM 873 C C . ASN A 1 108 ? -12.186 -0.650 -8.652 1.00 82.62 108 ASN A C 1
ATOM 875 O O . ASN A 1 108 ? -11.933 0.308 -7.917 1.00 82.62 108 ASN A O 1
ATOM 879 N N . LEU A 1 109 ? -11.574 -0.851 -9.820 1.00 81.00 109 LEU A N 1
ATOM 880 C CA . LEU A 1 109 ? -10.619 0.091 -10.414 1.00 81.00 109 LEU A CA 1
ATOM 881 C C . LEU A 1 109 ? -11.305 1.193 -11.243 1.00 81.00 109 LEU A C 1
ATOM 883 O O . LEU A 1 109 ? -10.635 2.119 -11.704 1.00 81.00 109 LEU A O 1
ATOM 887 N N . GLY A 1 110 ? -12.619 1.091 -11.459 1.00 75.88 110 GLY A N 1
ATOM 888 C CA . GLY A 1 110 ? -13.363 1.991 -12.329 1.00 75.88 110 GLY A CA 1
ATOM 889 C C . GLY A 1 110 ? -12.846 1.963 -13.766 1.00 75.88 110 GLY A C 1
ATOM 890 O O . GLY A 1 110 ? -12.604 0.901 -14.336 1.00 75.88 110 GLY A O 1
ATOM 891 N N . GLN A 1 111 ? -12.665 3.148 -14.351 1.00 75.88 111 GLN A N 1
ATOM 892 C CA . GLN A 1 111 ? -12.085 3.319 -15.694 1.00 75.88 111 GLN A CA 1
ATOM 893 C C . GLN A 1 111 ? -10.560 3.496 -15.680 1.00 75.88 111 GLN A C 1
ATOM 895 O O . GLN A 1 111 ? -9.963 3.801 -16.714 1.00 75.88 111 GLN A O 1
ATOM 900 N N . LYS A 1 112 ? -9.917 3.377 -14.516 1.00 77.19 112 LYS A N 1
ATOM 901 C CA . LYS A 1 112 ? -8.491 3.661 -14.399 1.00 77.19 112 LYS A CA 1
ATOM 902 C C . LYS A 1 112 ? -7.647 2.508 -14.896 1.00 77.19 112 LYS A C 1
ATOM 904 O O . LYS A 1 112 ? -7.946 1.339 -14.670 1.00 77.19 112 LYS A O 1
ATOM 909 N N . ASP A 1 113 ? -6.530 2.883 -15.498 1.00 87.62 113 ASP A N 1
ATOM 910 C CA . ASP A 1 113 ? -5.471 1.951 -15.826 1.00 87.62 113 ASP A CA 1
ATOM 911 C C . ASP A 1 113 ? -4.864 1.342 -14.547 1.00 87.62 113 ASP A C 1
ATOM 913 O O . ASP A 1 113 ? -4.559 2.043 -13.575 1.00 87.62 113 ASP A O 1
ATOM 917 N N . ILE A 1 114 ? -4.698 0.019 -14.552 1.00 89.06 114 ILE A N 1
ATOM 918 C CA . ILE A 1 114 ? -4.253 -0.738 -13.381 1.00 89.06 114 ILE A CA 1
ATOM 919 C C . ILE A 1 114 ? -2.828 -0.377 -12.963 1.00 89.06 114 ILE A C 1
ATOM 921 O O . ILE A 1 114 ? -2.548 -0.322 -11.766 1.00 89.06 114 ILE A O 1
ATOM 925 N N . PHE A 1 115 ? -1.944 -0.071 -13.916 1.00 88.31 115 PHE A N 1
ATOM 926 C CA . PHE A 1 115 ? -0.578 0.342 -13.607 1.00 88.31 115 PHE A CA 1
ATOM 927 C C . PHE A 1 115 ? -0.572 1.716 -12.946 1.00 88.31 115 PHE A C 1
ATOM 929 O O . PHE A 1 115 ? 0.108 1.913 -11.943 1.00 88.31 115 PHE A O 1
ATOM 936 N N . THR A 1 116 ? -1.409 2.636 -13.425 1.00 88.94 116 THR A N 1
ATOM 937 C CA . THR A 1 116 ? -1.602 3.948 -12.795 1.00 88.94 116 THR A CA 1
ATOM 938 C C . THR A 1 116 ? -2.074 3.812 -11.344 1.00 88.94 116 THR A C 1
ATOM 940 O O . THR A 1 116 ? -1.559 4.492 -10.454 1.00 88.94 116 THR A O 1
ATOM 943 N N . VAL A 1 117 ? -3.026 2.910 -11.073 1.00 91.81 117 VAL A N 1
ATOM 944 C CA . VAL A 1 117 ? -3.487 2.637 -9.702 1.00 91.81 117 VAL A CA 1
ATOM 945 C C . VAL A 1 117 ? -2.377 2.007 -8.860 1.00 91.81 117 VAL A C 1
ATOM 947 O O . VAL A 1 117 ? -2.144 2.467 -7.742 1.00 91.81 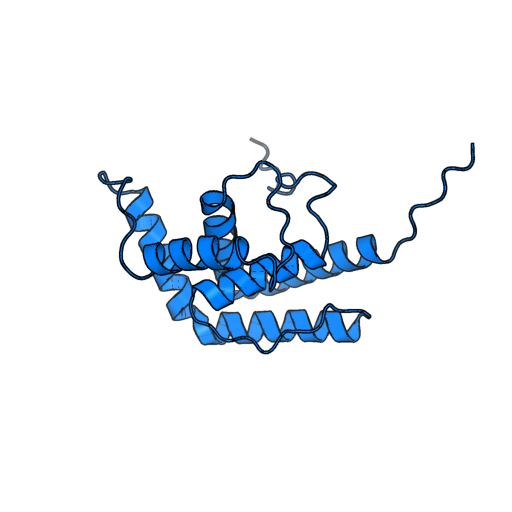117 VAL A O 1
ATOM 950 N N . ALA A 1 118 ? -1.668 1.009 -9.386 1.00 93.25 118 ALA A N 1
ATOM 951 C CA . ALA A 1 118 ? -0.574 0.342 -8.686 1.00 93.25 118 ALA A CA 1
ATOM 952 C C . ALA A 1 118 ? 0.527 1.338 -8.290 1.00 93.25 118 ALA A C 1
ATOM 954 O O . ALA A 1 118 ? 0.910 1.415 -7.127 1.00 93.25 118 ALA A O 1
ATOM 955 N N . LEU A 1 119 ? 0.981 2.173 -9.226 1.00 91.50 119 LEU A N 1
ATOM 956 C CA . LEU A 1 119 ? 2.003 3.188 -8.966 1.00 91.50 119 LEU A CA 1
ATOM 957 C C . LEU A 1 119 ? 1.537 4.214 -7.934 1.00 91.50 119 LEU A C 1
ATOM 959 O O . LEU A 1 119 ? 2.277 4.527 -7.004 1.00 91.50 119 LEU A O 1
ATOM 963 N N . LYS A 1 120 ? 0.280 4.667 -8.022 1.00 92.56 120 LYS A N 1
ATOM 964 C CA . LYS A 1 120 ? -0.298 5.536 -6.994 1.00 92.56 120 LYS A CA 1
ATOM 965 C C . LYS A 1 120 ? -0.260 4.870 -5.616 1.00 92.56 120 LYS A C 1
ATOM 967 O O . LYS A 1 120 ? 0.094 5.531 -4.646 1.00 92.56 120 LYS A O 1
ATOM 972 N N . ILE A 1 121 ? -0.633 3.595 -5.508 1.00 95.50 121 ILE A N 1
ATOM 973 C CA . ILE A 1 121 ? -0.591 2.875 -4.230 1.00 95.50 121 ILE A CA 1
ATOM 974 C C . ILE A 1 121 ? 0.845 2.744 -3.727 1.00 95.50 121 ILE A C 1
ATOM 976 O O . ILE A 1 121 ? 1.084 2.971 -2.545 1.00 95.50 121 ILE A O 1
ATOM 980 N N . LEU A 1 122 ? 1.809 2.442 -4.595 1.00 94.75 122 LEU A N 1
ATOM 981 C CA . LEU A 1 122 ? 3.220 2.381 -4.220 1.00 94.75 122 LEU A CA 1
ATOM 982 C C . LEU A 1 122 ? 3.717 3.718 -3.645 1.00 94.75 122 LEU A C 1
ATOM 984 O O . LEU A 1 122 ? 4.374 3.743 -2.604 1.00 94.75 122 LEU A O 1
ATOM 988 N N . THR A 1 123 ? 3.346 4.831 -4.276 1.00 93.38 123 THR A N 1
ATOM 989 C CA . THR A 1 123 ? 3.640 6.181 -3.787 1.00 93.38 123 THR A CA 1
ATOM 990 C C . THR A 1 123 ? 2.891 6.510 -2.489 1.00 93.38 123 THR A C 1
ATOM 992 O O . THR A 1 123 ? 3.494 7.056 -1.569 1.00 93.38 123 THR A O 1
ATOM 995 N N . ASP A 1 124 ? 1.606 6.157 -2.364 1.00 94.94 124 ASP A N 1
ATOM 996 C CA . ASP A 1 124 ? 0.836 6.330 -1.122 1.00 94.94 124 ASP A CA 1
ATOM 997 C C . ASP A 1 124 ? 1.533 5.584 0.039 1.00 94.94 124 ASP A C 1
ATOM 999 O O . ASP A 1 124 ? 1.749 6.162 1.104 1.00 94.94 124 ASP A O 1
ATOM 1003 N N . LEU A 1 125 ? 1.955 4.328 -0.181 1.00 95.38 125 LEU A N 1
ATOM 1004 C CA . LEU A 1 125 ? 2.695 3.524 0.799 1.00 95.38 125 LEU A CA 1
ATOM 1005 C C . LEU A 1 125 ? 4.011 4.191 1.206 1.00 95.38 125 LEU A C 1
ATOM 1007 O O . LEU A 1 125 ? 4.326 4.207 2.393 1.00 95.38 125 LEU A O 1
ATOM 1011 N N . LEU A 1 126 ? 4.750 4.773 0.256 1.00 94.94 126 LEU A N 1
ATOM 1012 C CA . LEU A 1 126 ? 5.953 5.547 0.560 1.00 94.94 126 LEU A CA 1
ATOM 1013 C C . LEU A 1 126 ? 5.632 6.730 1.474 1.00 94.94 126 LEU A C 1
ATOM 1015 O O . LEU A 1 126 ? 6.287 6.928 2.490 1.00 94.94 126 LEU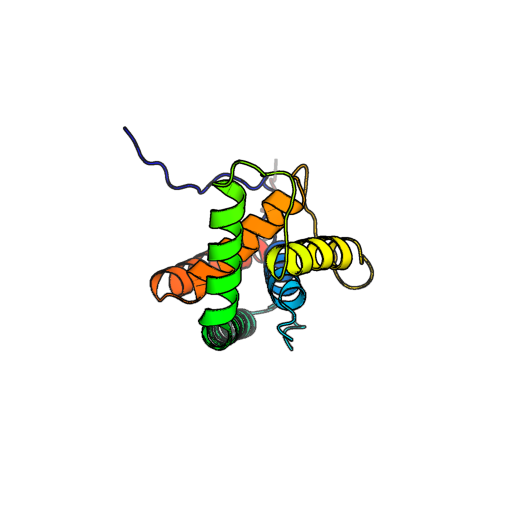 A O 1
ATOM 1019 N N . PHE A 1 127 ? 4.600 7.511 1.153 1.00 93.50 127 PHE A N 1
ATOM 1020 C CA . PHE A 1 127 ? 4.234 8.652 1.985 1.00 93.50 127 PHE A CA 1
ATOM 1021 C C . PHE A 1 127 ? 3.863 8.225 3.408 1.00 93.50 127 PHE A C 1
ATOM 1023 O O . PHE A 1 127 ? 4.248 8.905 4.363 1.00 93.50 127 PHE A O 1
ATOM 1030 N N . TYR A 1 128 ? 3.167 7.097 3.568 1.00 94.50 128 TYR A N 1
ATOM 1031 C CA . TYR A 1 128 ? 2.694 6.585 4.860 1.00 94.50 128 TYR A CA 1
ATOM 1032 C C . TYR A 1 128 ? 3.789 6.140 5.826 1.00 94.50 128 TYR A C 1
ATOM 1034 O O . TYR A 1 128 ? 3.493 5.939 7.006 1.00 94.50 128 TYR A O 1
ATOM 1042 N N . SER A 1 129 ? 5.041 6.025 5.382 1.00 90.44 129 SER A N 1
ATOM 1043 C CA . SER A 1 129 ? 6.162 5.805 6.298 1.00 90.44 129 SER A CA 1
ATOM 1044 C C . SER A 1 129 ? 6.553 7.068 7.078 1.00 90.44 129 SER A C 1
ATOM 1046 O O . SER A 1 129 ? 7.125 6.971 8.168 1.00 90.44 129 SER A O 1
ATOM 1048 N N . SER A 1 130 ? 6.188 8.252 6.571 1.00 92.38 130 SER A N 1
ATOM 1049 C CA . SER A 1 130 ? 6.468 9.554 7.185 1.00 92.38 130 SER A CA 1
ATOM 1050 C C . SER A 1 130 ? 5.375 10.012 8.160 1.00 92.38 130 SER A C 1
ATOM 1052 O O . SER A 1 130 ? 4.201 9.691 7.990 1.00 92.38 130 SER A O 1
ATOM 1054 N N . ILE A 1 131 ? 5.726 10.881 9.118 1.00 90.75 131 ILE A N 1
ATOM 1055 C CA . ILE A 1 131 ? 4.773 11.458 10.094 1.00 90.75 131 ILE A CA 1
ATOM 1056 C C . ILE A 1 131 ? 3.607 12.178 9.397 1.00 90.75 131 ILE A C 1
ATOM 1058 O O . ILE A 1 131 ? 2.452 12.075 9.815 1.00 90.75 131 ILE A O 1
ATOM 1062 N N . SER A 1 132 ? 3.892 12.913 8.321 1.00 91.06 132 SER A N 1
ATOM 1063 C CA . SER A 1 132 ? 2.865 13.618 7.551 1.00 91.06 132 SER A CA 1
ATOM 1064 C C . SER A 1 132 ? 1.940 12.650 6.814 1.00 91.06 132 SER A C 1
ATOM 1066 O O . SER A 1 132 ? 0.731 12.876 6.781 1.00 91.06 132 SER A O 1
ATOM 1068 N N . GLY A 1 133 ? 2.481 11.560 6.266 1.00 91.44 133 GLY A N 1
ATOM 1069 C CA . GLY A 1 133 ? 1.677 10.535 5.609 1.00 91.44 133 GLY A CA 1
ATOM 1070 C C . GLY A 1 133 ? 0.875 9.677 6.581 1.00 91.44 133 GLY A C 1
ATOM 1071 O O . GLY A 1 133 ? -0.249 9.315 6.257 1.00 91.44 133 GLY A O 1
ATOM 1072 N N . GLU A 1 134 ? 1.373 9.418 7.792 1.00 93.69 134 GLU A N 1
ATOM 1073 C CA . GLU A 1 134 ? 0.592 8.769 8.854 1.00 93.69 134 GLU A CA 1
ATOM 1074 C C . GLU A 1 134 ? -0.688 9.548 9.160 1.00 93.69 134 GLU A C 1
ATOM 1076 O O . GLU A 1 134 ? -1.767 8.961 9.271 1.00 93.69 134 GLU A O 1
ATOM 1081 N N . ARG A 1 135 ? -0.572 10.879 9.269 1.00 93.12 135 ARG A N 1
ATOM 1082 C CA . ARG A 1 135 ? -1.729 11.756 9.465 1.00 93.12 135 ARG A CA 1
ATOM 1083 C C . ARG A 1 135 ? -2.663 11.703 8.259 1.00 93.12 135 ARG A C 1
ATOM 1085 O O . ARG A 1 135 ? -3.858 11.524 8.441 1.00 93.12 135 ARG A O 1
ATOM 1092 N N . LEU A 1 136 ? -2.121 11.776 7.044 1.00 91.88 136 LEU A N 1
ATOM 1093 C CA . LEU A 1 136 ? -2.917 11.708 5.817 1.00 91.88 136 LEU A CA 1
ATOM 1094 C C . LEU A 1 136 ? -3.700 10.390 5.692 1.00 91.88 136 LEU A C 1
ATOM 1096 O O . LEU A 1 136 ? -4.882 10.413 5.358 1.00 91.88 136 LEU A O 1
ATOM 1100 N N . LEU A 1 137 ? -3.061 9.248 5.970 1.00 94.00 137 LEU A N 1
ATOM 1101 C CA . LEU A 1 137 ? -3.713 7.937 5.972 1.00 94.00 137 LEU A CA 1
ATOM 1102 C C . LEU A 1 137 ? -4.859 7.902 6.981 1.00 94.00 137 LEU A C 1
ATOM 1104 O O . LEU A 1 137 ? -5.95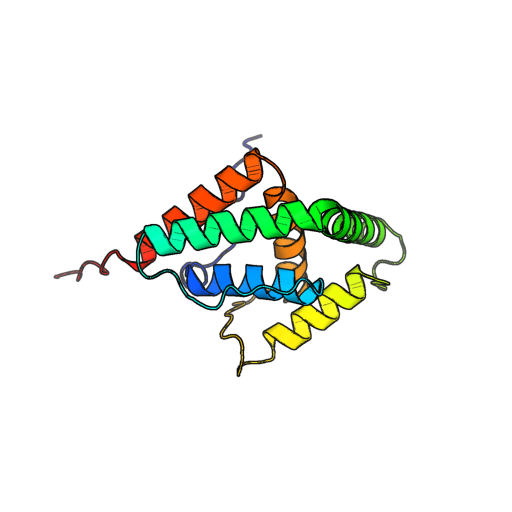3 7.445 6.654 1.00 94.00 137 LEU A O 1
ATOM 1108 N N . ARG A 1 138 ? -4.605 8.383 8.203 1.00 94.56 138 ARG A N 1
ATOM 1109 C CA . ARG A 1 138 ? -5.610 8.454 9.262 1.00 94.56 138 ARG A CA 1
ATOM 1110 C C . ARG A 1 138 ? -6.799 9.307 8.841 1.00 94.56 138 ARG A C 1
ATOM 1112 O O . ARG A 1 138 ? -7.912 8.797 8.847 1.00 94.56 138 ARG A O 1
ATOM 1119 N N . ASP A 1 139 ? -6.554 10.551 8.442 1.00 92.88 139 ASP A N 1
ATOM 1120 C CA . ASP A 1 139 ? -7.601 11.503 8.064 1.00 92.88 139 ASP A CA 1
ATOM 1121 C C . ASP A 1 139 ? -8.460 10.933 6.926 1.00 92.88 139 ASP A C 1
ATOM 1123 O O . ASP A 1 139 ? -9.689 10.983 6.974 1.00 92.88 139 ASP A O 1
ATOM 1127 N N . LYS A 1 140 ? -7.815 10.309 5.930 1.00 92.06 140 LYS A N 1
ATOM 1128 C CA . LYS A 1 140 ? -8.500 9.678 4.802 1.00 92.06 140 LYS A CA 1
ATOM 1129 C C . LYS A 1 140 ? -9.350 8.481 5.224 1.00 92.06 140 LYS A C 1
ATOM 1131 O O . LYS A 1 140 ? -10.503 8.388 4.818 1.00 92.06 140 LYS A O 1
ATOM 1136 N N . LEU A 1 141 ? -8.808 7.555 6.015 1.00 91.88 141 LEU A N 1
ATOM 1137 C CA . LEU A 1 141 ? -9.561 6.374 6.441 1.00 91.88 141 LEU A CA 1
ATOM 1138 C C . LEU A 1 141 ? -10.686 6.733 7.423 1.00 91.88 141 LEU A C 1
ATOM 1140 O O . LEU A 1 141 ? -11.742 6.112 7.373 1.00 91.88 141 LEU A O 1
ATOM 1144 N N . GLU A 1 142 ? -10.501 7.743 8.273 1.00 92.75 142 GLU A N 1
ATOM 1145 C CA . GLU A 1 142 ? -11.554 8.260 9.155 1.00 92.75 142 GLU A CA 1
ATOM 1146 C C . GLU A 1 142 ? -12.678 8.951 8.376 1.00 92.75 142 GLU A C 1
ATOM 1148 O O . GLU A 1 142 ? -13.843 8.791 8.738 1.00 92.75 142 GLU A O 1
ATOM 1153 N N . LEU A 1 143 ? -12.357 9.680 7.302 1.00 91.06 143 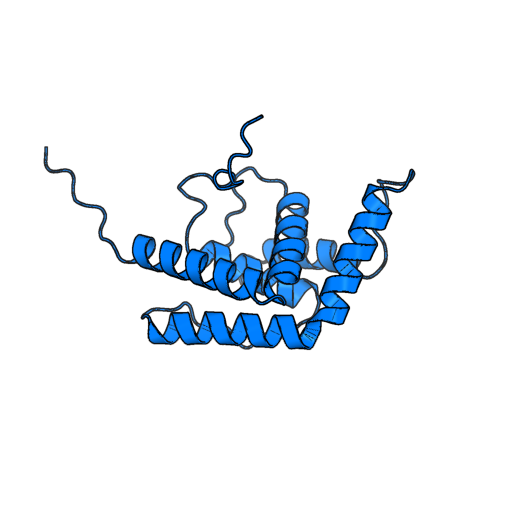LEU A N 1
ATOM 1154 C CA . LEU A 1 143 ? -13.357 10.256 6.402 1.00 91.06 143 LEU A CA 1
ATOM 1155 C C . LEU A 1 143 ? -14.182 9.156 5.719 1.00 91.06 143 LEU A C 1
ATOM 1157 O O . LEU A 1 143 ? -15.396 9.105 5.898 1.00 91.06 143 LEU A O 1
ATOM 1161 N N . LEU A 1 144 ? -13.508 8.219 5.043 1.00 89.69 144 LEU A N 1
ATOM 1162 C CA . LEU A 1 144 ? -14.155 7.109 4.333 1.00 89.69 144 LEU A CA 1
ATOM 1163 C C . LEU A 1 144 ? -14.974 6.208 5.272 1.00 89.69 144 LEU A C 1
ATOM 1165 O O . LEU A 1 144 ? -15.976 5.622 4.872 1.00 89.69 144 LEU A O 1
ATOM 1169 N N . PHE A 1 145 ? -14.553 6.069 6.531 1.00 89.62 145 PHE A N 1
ATOM 1170 C CA . PHE A 1 145 ? -15.296 5.311 7.535 1.00 89.62 145 PHE A CA 1
ATOM 1171 C C . PHE A 1 145 ? -16.577 6.018 7.982 1.00 89.62 145 PHE A C 1
ATOM 1173 O O . PHE A 1 145 ? -17.591 5.352 8.170 1.00 89.62 145 PHE A O 1
ATOM 1180 N N . LYS A 1 146 ? -16.561 7.349 8.118 1.00 87.56 146 LYS A N 1
ATOM 1181 C CA . LYS A 1 146 ? -17.768 8.127 8.442 1.00 87.56 146 LYS A CA 1
ATOM 1182 C C . LYS A 1 146 ? -18.797 8.047 7.319 1.00 87.56 146 LYS A C 1
ATOM 1184 O O . LYS A 1 146 ? -19.955 7.767 7.604 1.00 87.56 146 LYS A O 1
ATOM 1189 N N . GLU A 1 147 ? -18.352 8.218 6.077 1.00 83.75 147 GLU A N 1
ATOM 1190 C CA . GLU A 1 147 ? -19.200 8.132 4.877 1.00 83.75 147 GLU A CA 1
ATOM 1191 C C . GLU A 1 147 ? -19.848 6.746 4.723 1.00 83.75 147 GLU A C 1
ATOM 1193 O O . GLU A 1 147 ? -20.985 6.635 4.277 1.00 83.75 147 GLU A O 1
ATOM 1198 N N . ASN A 1 148 ? -19.166 5.686 5.170 1.00 72.81 148 ASN A N 1
ATOM 1199 C CA . ASN A 1 148 ? -19.693 4.319 5.162 1.00 72.81 148 ASN A CA 1
ATOM 1200 C C . ASN A 1 148 ? -20.758 4.030 6.240 1.00 72.81 148 ASN A C 1
ATOM 1202 O O . ASN A 1 148 ? -21.414 2.992 6.165 1.00 72.81 148 ASN A O 1
ATOM 1206 N N . ILE A 1 149 ? -20.880 4.869 7.276 1.00 65.44 149 ILE A N 1
ATOM 1207 C CA . ILE A 1 149 ? -21.772 4.638 8.432 1.00 65.44 149 ILE A CA 1
ATOM 1208 C C . ILE A 1 149 ? -22.943 5.621 8.450 1.00 65.44 149 ILE A C 1
ATOM 1210 O O . ILE A 1 149 ? -23.972 5.337 9.064 1.00 65.44 149 ILE A O 1
ATOM 1214 N N . THR A 1 150 ? -22.827 6.763 7.773 1.00 53.31 150 THR A N 1
ATOM 1215 C CA . THR A 1 150 ? -23.969 7.646 7.536 1.00 53.31 150 THR A CA 1
ATOM 1216 C C . THR A 1 150 ? -24.997 6.927 6.659 1.00 53.31 150 THR A C 1
ATOM 1218 O O . THR A 1 150 ? -24.654 6.544 5.539 1.00 53.31 150 THR A O 1
ATOM 1221 N N . PRO A 1 151 ? -26.243 6.724 7.130 1.00 44.78 151 PRO A N 1
ATOM 1222 C CA . PRO A 1 151 ? -27.322 6.304 6.251 1.00 44.78 151 PRO A CA 1
ATOM 1223 C C . PRO A 1 151 ? -27.460 7.365 5.162 1.00 44.78 151 PRO A C 1
ATOM 1225 O O . PRO A 1 151 ? -27.386 8.556 5.467 1.00 44.78 151 PRO A O 1
ATOM 1228 N N . VAL A 1 152 ? -27.650 6.938 3.914 1.00 52.16 152 VAL A N 1
ATOM 1229 C CA . VAL A 1 152 ? -28.179 7.825 2.875 1.00 52.16 152 VAL A CA 1
ATOM 1230 C C . VAL A 1 152 ? -29.470 8.389 3.458 1.00 52.16 152 VAL A C 1
ATOM 1232 O O . VAL A 1 152 ? -30.364 7.610 3.788 1.00 52.16 152 VAL A O 1
ATOM 1235 N N . GLU A 1 153 ? -29.516 9.696 3.718 1.00 44.22 153 GLU A N 1
ATOM 1236 C CA . GLU A 1 153 ? -30.768 10.343 4.093 1.00 44.22 153 GLU A CA 1
ATOM 1237 C C . GLU A 1 153 ? -31.755 10.030 2.968 1.00 44.22 153 GLU A C 1
ATOM 1239 O O . GLU A 1 153 ? -31.495 10.337 1.805 1.00 44.22 153 GLU A O 1
ATOM 1244 N N . ASP A 1 154 ? -32.826 9.310 3.312 1.00 44.91 154 ASP A N 1
ATOM 1245 C CA . ASP A 1 154 ? -33.981 9.153 2.445 1.00 44.91 154 ASP A CA 1
ATOM 1246 C C . ASP A 1 154 ? -34.426 10.569 2.064 1.00 44.91 154 ASP A C 1
ATOM 1248 O O . ASP A 1 154 ? -34.940 11.311 2.905 1.00 44.91 154 ASP A O 1
ATOM 1252 N N . ASP A 1 155 ? -34.201 10.951 0.807 1.00 43.16 155 ASP A N 1
ATOM 1253 C CA . ASP A 1 155 ? -34.877 12.088 0.197 1.00 43.16 155 ASP A CA 1
ATOM 1254 C C . ASP A 1 155 ? -36.379 11.747 0.163 1.00 43.16 155 ASP A C 1
ATOM 1256 O O . ASP A 1 155 ? -36.907 11.198 -0.806 1.00 43.16 155 ASP A O 1
ATOM 1260 N N . GLU A 1 156 ? -37.081 12.040 1.260 1.00 46.91 156 GLU A N 1
ATOM 1261 C CA . GLU A 1 156 ? -38.508 12.344 1.231 1.00 46.91 156 GLU A CA 1
ATOM 1262 C C . GLU A 1 156 ? -38.693 13.587 0.358 1.00 46.91 156 GLU A C 1
ATOM 1264 O O . GLU A 1 156 ? -38.523 14.685 0.882 1.00 46.91 156 GLU A O 1
ATOM 1269 N N . ILE A 1 157 ? -39.070 13.422 -0.922 1.00 40.31 157 ILE A N 1
ATOM 1270 C CA . ILE A 1 157 ? -40.141 14.198 -1.597 1.00 40.31 157 ILE A CA 1
ATOM 1271 C C . ILE A 1 157 ? -40.812 13.342 -2.681 1.00 40.31 157 ILE A C 1
ATOM 1273 O O . ILE A 1 157 ? -40.135 12.970 -3.665 1.00 40.31 157 ILE A O 1
#

InterPro domains:
  IPR021399 Protein of unknown function DUF3038 [PF11237] (53-139)

Radius of gyration: 16.6 Å; chains: 1; bounding box: 55×45×40 Å

pLDDT: mean 81.46, std 17.69, range [34.53, 96.12]

Secondary structure (DSSP, 8-state):
-----S---S-TTT--HHHHHHHHHHHHHHTT----------SHHHHHHHHHHHHHHHHHTHHHHHHHHHHHHHHHTSS-TT---HHHHHHHHHHHHHHT-TTT-----TTS-HHHHHHHHHHHHHHTTSHHHHHHHHHHHHHHHHHTTS-------

Foldseek 3Di:
DDDDPPPDDDPPVQLALQQVLLLLQLLCVLLVQDDPPPDDDPDPVNLVVSLVRLLVSLLVCLVSLVVLLVLLVVCVPDPNVPDDDDSVVSSLVSSVVVCVPCVRGDHDPDPDDSSVSSSVSSVLSNLSNDPVSSVVSSVSSVVSVVVVPDDPPPPDD

Organism: Cyanobacterium stanieri (strain ATCC 29140 / PCC 7202) (NCBI:txid292563)